Protein AF-A0A0P9E891-F1 (afdb_monomer_lite)

pLDDT: mean 75.49, std 16.48, range [40.28, 91.12]

Foldseek 3Di:
DDYDDDPPPPDDDPPPPPVPLVWQKAFVVQAPQPDQKKKWFQQDLFKIKIANDDDVVRVVRGPDIDIWGWDDDDRIITTRDDPVVCVSNVADSVDWDWGGDHVHNMIMITGDDPD

Sequence (115 aa):
MIMGGVSSSTRSMSSQAAEEAKALEIPDDLFQPSGDVIHLYALTSVSIGMASHPVEEWEKRSILKEKVKWDKTGATIKVSVPEKIRKFYNMDVSKLDVTGVPEKDLVTIIVDFAS

Structure (mmCIF, N/CA/C/O backbone):
data_AF-A0A0P9E891-F1
#
_entry.id   AF-A0A0P9E891-F1
#
loop_
_atom_site.group_PDB
_atom_site.id
_atom_site.type_symbol
_atom_site.label_atom_id
_atom_site.label_alt_id
_atom_site.label_comp_id
_atom_site.label_asym_id
_atom_site.label_entity_id
_atom_site.label_seq_id
_atom_site.pdbx_PDB_ins_code
_atom_site.Cartn_x
_atom_site.Cartn_y
_atom_site.Cartn_z
_atom_site.occupancy
_atom_site.B_iso_or_equiv
_atom_site.auth_seq_id
_atom_site.auth_comp_id
_atom_site.auth_asym_id
_atom_site.auth_atom_id
_atom_site.pdbx_PDB_model_num
ATOM 1 N N . MET A 1 1 ? -55.313 -20.168 -31.300 1.00 40.53 1 MET A N 1
ATOM 2 C CA . MET A 1 1 ? -54.030 -20.414 -31.989 1.00 40.53 1 MET A CA 1
ATOM 3 C C . MET A 1 1 ? -53.193 -19.148 -31.895 1.00 40.53 1 MET A C 1
ATOM 5 O O . MET A 1 1 ? -53.680 -18.117 -32.324 1.00 40.53 1 MET A O 1
ATOM 9 N N . ILE A 1 2 ? -52.021 -19.278 -31.255 1.00 45.41 2 ILE A N 1
ATOM 10 C CA . ILE A 1 2 ? -50.768 -18.493 -31.355 1.00 45.41 2 ILE A CA 1
ATOM 11 C C . ILE A 1 2 ? -50.846 -16.955 -31.450 1.00 45.41 2 ILE A C 1
ATOM 13 O O . ILE A 1 2 ? -51.317 -16.401 -32.428 1.00 45.41 2 ILE A O 1
ATOM 17 N N . MET A 1 3 ? -50.404 -16.271 -30.387 1.00 41.50 3 MET A N 1
ATOM 18 C CA . MET A 1 3 ? -49.105 -15.559 -30.293 1.00 41.50 3 MET A CA 1
ATOM 19 C C . MET A 1 3 ? -49.243 -14.089 -30.723 1.00 41.50 3 MET A C 1
ATOM 21 O O . MET A 1 3 ? -49.934 -13.783 -31.675 1.00 41.50 3 MET A O 1
ATOM 25 N N . GLY A 1 4 ? -48.626 -13.104 -30.088 1.00 41.59 4 GLY A N 1
ATOM 26 C CA . GLY A 1 4 ? -47.691 -13.099 -28.979 1.00 41.59 4 GLY A CA 1
ATOM 27 C C . GLY A 1 4 ? -47.484 -11.639 -28.585 1.00 41.59 4 GLY A C 1
ATOM 28 O O . GLY A 1 4 ? -47.414 -10.759 -29.442 1.00 41.59 4 GLY A O 1
ATOM 29 N N . GLY A 1 5 ? -47.437 -11.378 -27.282 1.00 48.31 5 GLY A N 1
ATOM 30 C CA . GLY A 1 5 ? -46.950 -10.103 -26.784 1.00 48.31 5 GLY A CA 1
ATOM 31 C C . GLY A 1 5 ? -45.460 -9.976 -27.073 1.00 48.31 5 GLY A C 1
ATOM 32 O O . GLY A 1 5 ? -44.719 -10.934 -26.880 1.00 48.31 5 GLY A O 1
ATOM 33 N N . VAL A 1 6 ? -45.018 -8.783 -27.463 1.00 47.31 6 VAL A N 1
ATOM 34 C CA . VAL A 1 6 ? -43.658 -8.331 -27.166 1.00 47.31 6 VAL A CA 1
ATOM 35 C C . VAL A 1 6 ? -43.778 -6.912 -26.617 1.00 47.31 6 VAL A C 1
ATOM 37 O O . VAL A 1 6 ? -43.928 -5.928 -27.331 1.00 47.31 6 VAL A O 1
ATOM 40 N N . SER A 1 7 ? -43.824 -6.828 -25.291 1.00 43.16 7 SER A N 1
ATOM 41 C CA . SER A 1 7 ? -43.508 -5.599 -24.581 1.00 43.16 7 SER A CA 1
ATOM 42 C C . SER A 1 7 ? -41.988 -5.572 -24.500 1.00 43.16 7 SER A C 1
ATOM 44 O O . SER A 1 7 ? -41.395 -6.385 -23.789 1.00 43.16 7 SER A O 1
ATOM 46 N N . SER A 1 8 ? -41.345 -4.719 -25.295 1.00 43.69 8 SER A N 1
ATOM 47 C CA . SER A 1 8 ? -39.890 -4.554 -25.299 1.00 43.69 8 SER A CA 1
ATOM 48 C C . SER A 1 8 ? -39.449 -3.819 -24.033 1.00 43.69 8 SER A C 1
ATOM 50 O O . SER A 1 8 ? -39.069 -2.654 -24.058 1.00 43.69 8 SER A O 1
ATOM 52 N N . SER A 1 9 ? -39.503 -4.518 -22.901 1.00 44.91 9 SER A N 1
ATOM 53 C CA . SER A 1 9 ? -38.716 -4.180 -21.723 1.00 44.91 9 SER A CA 1
ATOM 54 C C . SER A 1 9 ? -37.275 -4.607 -21.984 1.00 44.91 9 SER A C 1
ATOM 56 O O . SER A 1 9 ? -36.870 -5.703 -21.610 1.00 44.91 9 SER A O 1
ATOM 58 N N . THR A 1 10 ? -36.468 -3.746 -22.602 1.00 54.16 10 THR A N 1
ATOM 59 C CA . THR A 1 10 ? -35.007 -3.858 -22.485 1.00 54.16 10 THR A CA 1
ATOM 60 C C . THR A 1 10 ? -34.598 -3.315 -21.121 1.00 54.16 10 THR A C 1
ATOM 62 O O . THR A 1 10 ? -34.059 -2.220 -20.984 1.00 54.16 10 THR A O 1
ATOM 65 N N . ARG A 1 11 ? -34.920 -4.089 -20.083 1.00 48.16 11 ARG A N 1
ATOM 66 C CA . ARG A 1 11 ? -34.279 -4.014 -18.775 1.00 48.16 11 ARG A CA 1
ATOM 67 C C . ARG A 1 11 ? -33.270 -5.151 -18.727 1.00 48.16 11 ARG A C 1
ATOM 69 O O . ARG A 1 11 ? -33.611 -6.275 -19.086 1.00 48.16 11 ARG A O 1
ATOM 76 N N . SER A 1 12 ? -32.090 -4.840 -18.199 1.00 45.53 12 SER A N 1
ATOM 77 C CA . SER A 1 12 ? -30.928 -5.714 -17.978 1.00 45.53 12 SER A CA 1
ATOM 78 C C . SER A 1 12 ? -29.859 -5.572 -19.056 1.00 45.53 12 SER A C 1
ATOM 80 O O . SER A 1 12 ? -29.877 -6.246 -20.073 1.00 45.53 12 SER A O 1
ATOM 82 N N . MET A 1 13 ? -28.873 -4.729 -18.778 1.00 42.56 13 MET A N 1
ATOM 83 C CA . MET A 1 13 ? -27.620 -5.261 -18.256 1.00 42.56 13 MET A CA 1
ATOM 84 C C . MET A 1 13 ? -27.084 -4.249 -17.253 1.00 42.56 13 MET A C 1
ATOM 86 O O . MET A 1 13 ? -26.489 -3.237 -17.606 1.00 42.56 13 MET A O 1
ATOM 90 N N . SER A 1 14 ? -27.356 -4.527 -15.977 1.00 46.09 14 SER A N 1
ATOM 91 C CA . SER A 1 14 ? -26.456 -4.134 -14.907 1.00 46.09 14 SER A CA 1
ATOM 92 C C . SER A 1 14 ? -25.080 -4.636 -15.323 1.00 46.09 14 SER A C 1
ATOM 94 O O . SER A 1 14 ? -24.844 -5.844 -15.318 1.00 46.09 14 SER A O 1
ATOM 96 N N . SER A 1 15 ? -24.190 -3.740 -15.735 1.00 47.44 15 SER A N 1
ATOM 97 C CA . SER A 1 15 ? -22.760 -4.012 -15.756 1.00 47.44 15 SER A CA 1
ATOM 98 C C . SER A 1 15 ? -22.342 -4.187 -14.300 1.00 47.44 15 SER A C 1
ATOM 100 O O . SER A 1 15 ? -21.833 -3.290 -13.635 1.00 47.44 15 SER A O 1
ATOM 102 N N . GLN A 1 16 ? -22.622 -5.387 -13.798 1.00 42.38 16 GLN A N 1
ATOM 103 C CA . GLN A 1 16 ? -21.968 -6.034 -12.682 1.00 42.38 16 GLN A CA 1
ATOM 104 C C . GLN A 1 16 ? -20.526 -6.303 -13.130 1.00 42.38 16 GLN A C 1
ATOM 106 O O . GLN A 1 16 ? -20.119 -7.420 -13.408 1.00 42.38 16 GLN A O 1
ATOM 111 N N . ALA A 1 17 ? -19.797 -5.209 -13.306 1.00 40.84 17 ALA A N 1
ATOM 112 C CA . ALA A 1 17 ? -18.357 -5.128 -13.415 1.00 40.84 17 ALA A CA 1
ATOM 113 C C . ALA A 1 17 ? -17.899 -4.083 -12.389 1.00 40.84 17 ALA A C 1
ATOM 115 O O . ALA A 1 17 ? -17.009 -3.279 -12.634 1.00 40.84 17 ALA A O 1
ATOM 116 N N . ALA A 1 18 ? -18.508 -4.105 -11.199 1.00 40.28 18 ALA A N 1
ATOM 117 C CA . ALA A 1 18 ? -17.702 -3.944 -10.004 1.00 40.28 18 ALA A CA 1
ATOM 118 C C . ALA A 1 18 ? -16.898 -5.241 -9.912 1.00 40.28 18 ALA A C 1
ATOM 120 O O . ALA A 1 18 ? -17.266 -6.169 -9.196 1.00 40.28 18 ALA A O 1
ATOM 121 N N . GLU A 1 19 ? -15.876 -5.342 -10.767 1.00 41.41 19 GLU A N 1
ATOM 122 C CA . GLU A 1 19 ? -14.748 -6.218 -10.523 1.00 41.41 19 GLU A CA 1
ATOM 123 C C . GLU A 1 19 ? -14.438 -6.029 -9.048 1.00 41.41 19 GLU A C 1
ATOM 125 O O . GLU A 1 19 ? -14.244 -4.892 -8.613 1.00 41.41 19 GLU A O 1
ATOM 130 N N . GLU A 1 20 ? -14.562 -7.100 -8.268 1.00 43.28 20 GLU A N 1
ATOM 131 C CA . GLU A 1 20 ? -14.248 -7.080 -6.854 1.00 43.28 20 GLU A CA 1
ATOM 132 C C . GLU A 1 20 ? -12.812 -6.571 -6.750 1.00 43.28 20 GLU A C 1
ATOM 134 O O . GLU A 1 20 ? -11.836 -7.310 -6.927 1.00 43.28 20 GLU A O 1
ATOM 139 N N . ALA A 1 21 ? -12.663 -5.263 -6.551 1.00 52.78 21 ALA A N 1
ATOM 140 C CA . ALA A 1 21 ? -11.456 -4.653 -6.063 1.00 52.78 21 ALA A CA 1
ATOM 141 C C . ALA A 1 21 ? -11.340 -5.220 -4.658 1.00 52.78 21 ALA A C 1
ATOM 143 O O . ALA A 1 21 ? -11.881 -4.646 -3.718 1.00 52.78 21 ALA A O 1
ATOM 144 N N . LYS A 1 22 ? -10.763 -6.430 -4.552 1.00 64.12 22 LYS A N 1
ATOM 145 C CA . LYS A 1 22 ? -10.501 -7.099 -3.280 1.00 64.12 22 LYS A CA 1
ATOM 146 C C . LYS A 1 22 ? -9.771 -6.054 -2.440 1.00 64.12 22 LYS A C 1
ATOM 148 O O . LYS A 1 22 ? -8.642 -5.671 -2.757 1.00 64.12 22 LYS A O 1
ATOM 153 N N . ALA A 1 23 ? -10.489 -5.512 -1.463 1.00 73.06 23 ALA A N 1
ATOM 154 C CA . ALA A 1 23 ? -9.964 -4.494 -0.584 1.00 73.06 23 ALA A CA 1
ATOM 155 C C . ALA A 1 23 ? -8.915 -5.167 0.294 1.00 73.06 23 ALA A C 1
ATOM 157 O O . ALA A 1 23 ? -9.141 -6.255 0.820 1.00 73.06 23 ALA A O 1
ATOM 158 N N . LEU A 1 24 ? -7.759 -4.534 0.412 1.00 81.38 24 LEU A N 1
ATOM 159 C CA . LEU A 1 24 ? -6.739 -4.953 1.346 1.00 81.38 24 LEU A CA 1
ATOM 160 C C . LEU A 1 24 ? -7.180 -4.526 2.744 1.00 81.38 24 LEU A C 1
ATOM 162 O O . LEU A 1 24 ? -7.425 -3.341 2.973 1.00 81.38 24 LEU A O 1
ATOM 166 N N . GLU A 1 25 ? -7.305 -5.485 3.652 1.00 83.50 25 GLU A N 1
ATOM 167 C CA . GLU A 1 25 ? -7.676 -5.239 5.043 1.00 83.50 25 GLU A CA 1
ATOM 168 C C . GLU A 1 25 ? -6.400 -5.174 5.886 1.00 83.50 25 GLU A C 1
ATOM 170 O O . GLU A 1 25 ? -5.662 -6.150 5.993 1.00 83.50 25 GLU A O 1
ATOM 175 N N . ILE A 1 26 ? -6.120 -4.003 6.452 1.00 84.81 26 ILE A N 1
ATOM 176 C CA . ILE A 1 26 ? -4.914 -3.730 7.235 1.00 84.81 26 ILE A CA 1
ATOM 177 C C . ILE A 1 26 ? -5.337 -3.431 8.673 1.00 84.81 26 ILE A C 1
ATOM 179 O O . ILE A 1 26 ? -6.188 -2.566 8.866 1.00 84.81 26 ILE A O 1
ATOM 183 N N . PRO A 1 27 ? -4.782 -4.101 9.691 1.00 84.88 27 PRO A N 1
ATOM 184 C CA . PRO A 1 27 ? -5.052 -3.765 11.088 1.00 84.88 27 PRO A CA 1
ATOM 185 C C . PRO A 1 27 ? -4.700 -2.303 11.383 1.00 84.88 27 PRO A C 1
ATOM 187 O O . PRO A 1 27 ? -3.621 -1.849 10.998 1.00 84.88 27 PRO A O 1
ATOM 190 N N . ASP A 1 28 ? -5.567 -1.570 12.086 1.00 84.06 28 ASP A N 1
ATOM 191 C CA . ASP A 1 28 ? -5.286 -0.159 12.390 1.00 84.06 28 ASP A CA 1
ATOM 192 C C . ASP A 1 28 ? -4.148 0.028 13.409 1.00 84.06 28 ASP A C 1
ATOM 194 O O . ASP A 1 28 ? -3.544 1.091 13.470 1.00 84.06 28 ASP A O 1
ATOM 198 N N . ASP A 1 29 ? -3.772 -1.025 14.137 1.00 83.62 29 ASP A N 1
ATOM 199 C CA . ASP A 1 29 ? -2.560 -1.048 14.969 1.00 83.62 29 ASP A CA 1
ATOM 200 C C . ASP A 1 29 ? -1.268 -0.929 14.135 1.00 83.62 29 ASP A C 1
ATOM 202 O O . ASP A 1 29 ? -0.308 -0.279 14.541 1.00 83.62 29 ASP A O 1
ATOM 206 N N . LEU A 1 30 ? -1.265 -1.496 12.922 1.00 83.00 30 LEU A N 1
ATOM 207 C CA . LEU A 1 30 ? -0.111 -1.480 12.019 1.00 83.00 30 LEU A CA 1
ATOM 208 C C . LEU A 1 30 ? -0.025 -0.194 11.195 1.00 83.00 30 LEU A C 1
ATOM 210 O O . LEU A 1 30 ? 1.049 0.167 10.708 1.00 83.00 30 LEU A O 1
ATOM 214 N N . PHE A 1 31 ? -1.153 0.483 11.001 1.00 84.19 31 PHE A N 1
ATOM 215 C CA . PHE A 1 31 ? -1.237 1.648 10.140 1.00 84.19 31 PHE A CA 1
ATOM 216 C C . PHE A 1 31 ? -2.333 2.588 10.603 1.00 84.19 31 PHE A C 1
ATOM 218 O O . PHE A 1 31 ? -3.492 2.202 10.657 1.00 84.19 31 PHE A O 1
ATOM 225 N N . GLN A 1 32 ? -1.985 3.841 10.876 1.00 83.12 32 GLN A N 1
ATOM 226 C CA . GLN A 1 32 ? -2.947 4.867 11.275 1.00 83.12 32 GLN A CA 1
ATOM 227 C C . GLN A 1 32 ? -2.830 6.048 10.317 1.00 83.12 32 GLN A C 1
ATOM 229 O O . GLN A 1 32 ? -2.166 7.026 10.637 1.00 83.12 32 GLN A O 1
ATOM 234 N N . PRO A 1 33 ? -3.415 5.947 9.111 1.00 81.69 33 PRO A N 1
ATOM 235 C CA . PRO A 1 33 ? -3.271 6.967 8.093 1.00 81.69 33 PRO A CA 1
ATOM 236 C C . PRO A 1 33 ? -3.805 8.302 8.599 1.00 81.69 33 PRO A C 1
ATOM 238 O O . PRO A 1 33 ? -4.993 8.457 8.874 1.00 81.69 33 PRO A O 1
ATOM 241 N N . SER A 1 34 ? -2.909 9.280 8.659 1.00 80.94 34 SER A N 1
ATOM 242 C CA . SER A 1 34 ? -3.228 10.638 9.103 1.00 80.94 34 SER A CA 1
ATOM 243 C C . SER A 1 34 ? -4.025 11.472 8.079 1.00 80.94 34 SER A C 1
ATOM 245 O O . SER A 1 34 ? -4.447 12.582 8.397 1.00 80.94 34 SER A O 1
ATOM 247 N N . GLY A 1 35 ? -4.234 10.980 6.850 1.00 79.81 35 GLY A N 1
ATOM 248 C CA . GLY A 1 35 ? -4.927 11.703 5.773 1.00 79.81 35 GLY A CA 1
ATOM 249 C C . GLY A 1 35 ? -5.914 10.839 4.985 1.00 79.81 35 GLY A C 1
ATOM 250 O O . GLY A 1 35 ? -5.849 9.616 5.037 1.00 79.81 35 GLY A O 1
ATOM 251 N N . ASP A 1 36 ? -6.808 11.465 4.210 1.00 83.50 36 ASP A N 1
ATOM 252 C CA . ASP A 1 36 ? -7.894 10.795 3.460 1.00 83.50 36 ASP A CA 1
ATOM 253 C C . ASP A 1 36 ? -7.431 9.945 2.264 1.00 83.50 36 ASP A C 1
ATOM 255 O O . ASP A 1 36 ? -8.217 9.229 1.637 1.00 83.50 36 ASP A O 1
ATOM 259 N N . VAL A 1 37 ? -6.156 10.060 1.894 1.00 88.19 37 VAL A N 1
ATOM 260 C CA . VAL A 1 37 ? -5.583 9.395 0.726 1.00 88.19 37 VAL A CA 1
ATOM 261 C C . VAL A 1 37 ? -4.324 8.662 1.138 1.00 88.19 37 VAL A C 1
ATOM 263 O O . VAL A 1 37 ? -3.440 9.214 1.783 1.00 88.19 37 VAL A O 1
ATOM 266 N N . ILE A 1 38 ? -4.228 7.421 0.689 1.00 90.31 38 ILE A N 1
ATOM 267 C CA . ILE A 1 38 ? -3.046 6.593 0.817 1.00 90.31 38 ILE A CA 1
ATOM 268 C C . ILE A 1 38 ? -2.303 6.587 -0.512 1.00 90.31 38 ILE A C 1
ATOM 270 O O . ILE A 1 38 ? -2.885 6.452 -1.591 1.00 90.31 38 ILE A O 1
ATOM 274 N N . HIS A 1 39 ? -0.990 6.703 -0.424 1.00 90.94 39 HIS A N 1
ATOM 275 C CA . HIS A 1 39 ? -0.074 6.566 -1.533 1.00 90.94 39 HIS A CA 1
ATOM 276 C C . HIS A 1 39 ? 0.456 5.132 -1.569 1.00 90.94 39 HIS A C 1
ATOM 278 O O . HIS A 1 39 ? 1.098 4.682 -0.622 1.00 90.94 39 HIS A O 1
ATOM 284 N N . LEU A 1 40 ? 0.186 4.428 -2.667 1.00 89.94 40 LEU A N 1
ATOM 285 C CA . LEU A 1 40 ? 0.720 3.101 -2.950 1.00 89.94 40 LEU A CA 1
ATOM 286 C C . LEU A 1 40 ? 1.912 3.215 -3.896 1.00 89.94 40 LEU A C 1
ATOM 288 O O . LEU A 1 40 ? 1.846 3.893 -4.924 1.00 89.94 40 LEU A O 1
ATOM 292 N N . TYR A 1 41 ? 2.974 2.499 -3.561 1.00 91.12 41 TYR A N 1
ATOM 293 C CA . TYR A 1 41 ? 4.253 2.492 -4.248 1.00 91.12 41 TYR A CA 1
ATOM 294 C C . TYR A 1 41 ? 4.645 1.056 -4.552 1.00 91.12 41 TYR A C 1
ATOM 296 O O . TYR A 1 41 ? 4.937 0.282 -3.649 1.00 91.12 41 TYR A O 1
ATOM 304 N N . ALA A 1 42 ? 4.697 0.689 -5.824 1.00 89.56 42 ALA A N 1
ATOM 305 C CA . ALA A 1 42 ? 5.272 -0.580 -6.238 1.00 89.56 42 ALA A CA 1
ATOM 306 C C . ALA A 1 42 ? 6.802 -0.498 -6.119 1.00 89.56 42 ALA A C 1
ATOM 308 O O . ALA A 1 42 ? 7.461 0.005 -7.029 1.00 89.56 42 ALA A O 1
ATOM 309 N N . LEU A 1 43 ? 7.363 -0.907 -4.978 1.00 88.31 43 LEU A N 1
ATOM 310 C CA . LEU A 1 43 ? 8.786 -0.724 -4.670 1.00 88.31 43 LEU A CA 1
ATOM 311 C C . LEU A 1 43 ? 9.659 -1.772 -5.358 1.00 88.31 43 LEU A C 1
ATOM 313 O O . LEU A 1 43 ? 10.707 -1.444 -5.907 1.00 88.31 43 LEU A O 1
ATOM 317 N N . THR A 1 44 ? 9.234 -3.032 -5.325 1.00 85.31 44 THR A N 1
ATOM 318 C CA . THR A 1 44 ? 9.931 -4.147 -5.987 1.00 85.31 44 THR A CA 1
ATOM 319 C C . THR A 1 44 ? 8.930 -5.037 -6.713 1.00 85.31 44 THR A C 1
ATOM 321 O O . THR A 1 44 ? 7.736 -4.768 -6.672 1.00 85.31 44 THR A O 1
ATOM 324 N N . SER A 1 45 ? 9.376 -6.122 -7.348 1.00 80.00 45 SER A N 1
ATOM 325 C CA . SER A 1 45 ? 8.481 -7.119 -7.951 1.00 80.00 45 SER A CA 1
ATOM 326 C C . SER A 1 45 ? 7.614 -7.868 -6.938 1.00 80.00 45 SER A C 1
ATOM 328 O O . SER A 1 45 ? 6.658 -8.509 -7.349 1.00 80.00 45 SER A O 1
ATOM 330 N N . VAL A 1 46 ? 7.919 -7.783 -5.637 1.00 83.25 46 VAL A N 1
ATOM 331 C CA . VAL A 1 46 ? 7.195 -8.507 -4.577 1.00 83.25 46 VAL A CA 1
ATOM 332 C C . VAL A 1 46 ? 6.781 -7.618 -3.402 1.00 83.25 46 VAL A C 1
ATOM 334 O O . VAL A 1 46 ? 6.200 -8.111 -2.446 1.00 83.25 46 VAL A O 1
ATOM 337 N N . SER A 1 47 ? 7.092 -6.319 -3.420 1.00 86.81 47 SER A N 1
ATOM 338 C CA . SER A 1 47 ? 6.808 -5.426 -2.292 1.00 86.81 47 SER A CA 1
ATOM 339 C C . SER A 1 47 ? 6.136 -4.129 -2.714 1.00 86.81 47 SER A C 1
ATOM 341 O O . SER A 1 47 ? 6.575 -3.446 -3.645 1.00 86.81 47 SER A O 1
ATOM 343 N N . ILE A 1 48 ? 5.087 -3.779 -1.973 1.00 89.06 48 ILE A N 1
ATOM 344 C CA . ILE A 1 48 ? 4.302 -2.561 -2.134 1.00 89.06 48 ILE A CA 1
ATOM 345 C C . ILE A 1 48 ? 4.482 -1.722 -0.870 1.00 89.06 48 ILE A C 1
ATOM 347 O O . ILE A 1 48 ? 4.119 -2.142 0.224 1.00 89.06 48 ILE A O 1
ATOM 351 N N . GLY A 1 49 ? 5.045 -0.530 -1.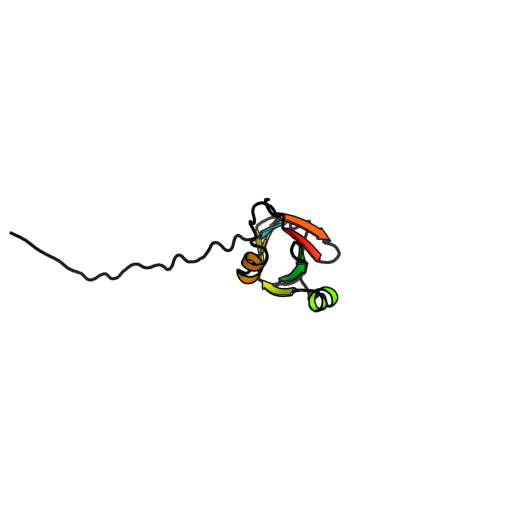020 1.00 90.19 49 GLY A N 1
ATOM 352 C CA . GLY A 1 49 ? 5.058 0.490 0.018 1.00 90.19 49 GLY A CA 1
ATOM 353 C C . GLY A 1 49 ? 3.726 1.224 0.050 1.00 90.19 49 GLY A C 1
ATOM 354 O O . GLY A 1 49 ? 3.144 1.531 -0.989 1.00 90.19 49 GLY A O 1
ATOM 355 N N . MET A 1 50 ? 3.242 1.527 1.240 1.00 90.38 50 MET A N 1
ATOM 356 C CA . MET A 1 50 ? 2.004 2.245 1.463 1.00 90.38 50 MET A CA 1
ATOM 357 C C . MET A 1 50 ? 2.223 3.310 2.539 1.00 90.38 50 MET A C 1
ATOM 359 O O . MET A 1 50 ? 2.780 3.015 3.593 1.00 90.38 50 MET A O 1
ATOM 363 N N . ALA A 1 51 ? 1.826 4.551 2.264 1.00 90.81 51 ALA A N 1
ATOM 364 C CA . ALA A 1 51 ? 2.020 5.673 3.182 1.00 90.81 51 ALA A CA 1
ATOM 365 C C . ALA A 1 51 ? 0.850 6.660 3.125 1.00 90.81 51 ALA A C 1
ATOM 367 O O . ALA A 1 51 ? 0.219 6.823 2.080 1.00 90.81 51 ALA A O 1
ATOM 368 N N . SER A 1 52 ? 0.572 7.350 4.234 1.00 88.44 52 SER A N 1
ATOM 369 C CA . SER A 1 52 ? -0.434 8.430 4.292 1.00 88.44 52 SER A CA 1
ATOM 370 C C . SER A 1 52 ? 0.052 9.745 3.668 1.00 88.44 52 SER A C 1
ATOM 372 O O . SER A 1 52 ? -0.734 10.652 3.403 1.00 88.44 52 SER A O 1
ATOM 374 N N . HIS A 1 53 ? 1.353 9.846 3.406 1.00 87.94 53 HIS A N 1
ATOM 375 C CA . HIS A 1 53 ? 2.019 11.023 2.870 1.00 87.94 53 HIS A CA 1
ATOM 376 C C . HIS A 1 53 ? 2.979 10.629 1.736 1.00 87.94 53 HIS A C 1
ATOM 378 O O . HIS A 1 53 ? 3.364 9.462 1.613 1.00 87.94 53 HIS A O 1
ATOM 384 N N . PRO A 1 54 ? 3.368 11.577 0.866 1.00 86.88 54 PRO A N 1
ATOM 385 C CA . PRO A 1 54 ? 4.373 11.312 -0.150 1.00 86.88 54 PRO A CA 1
ATOM 386 C C . PRO A 1 54 ? 5.739 11.012 0.481 1.00 86.88 54 PRO A C 1
ATOM 388 O O . PRO A 1 54 ? 6.263 11.814 1.250 1.00 86.88 54 PRO A O 1
ATOM 391 N N . VAL A 1 55 ? 6.325 9.872 0.116 1.00 89.12 55 VAL A N 1
ATOM 392 C CA . VAL A 1 55 ? 7.676 9.473 0.529 1.00 89.12 55 VAL A CA 1
ATOM 393 C C . VAL A 1 55 ? 8.613 9.623 -0.668 1.00 89.12 55 VAL A C 1
ATOM 395 O O . VAL A 1 55 ? 8.574 8.813 -1.595 1.00 89.12 55 VAL A O 1
ATOM 398 N N . GLU A 1 56 ? 9.466 10.651 -0.658 1.00 89.06 56 GLU A N 1
ATOM 399 C CA . GLU A 1 56 ? 10.356 10.979 -1.786 1.00 89.06 56 GLU A CA 1
ATOM 400 C C . GLU A 1 56 ? 11.236 9.804 -2.233 1.00 89.06 56 GLU A C 1
ATOM 402 O O . GLU A 1 56 ? 11.444 9.587 -3.428 1.00 89.06 56 GLU A O 1
ATOM 407 N N . GLU A 1 57 ? 11.776 9.043 -1.280 1.00 88.94 57 GLU A N 1
ATOM 408 C CA . GLU A 1 57 ? 12.634 7.896 -1.580 1.00 88.94 57 GLU A CA 1
ATOM 409 C C . GLU A 1 57 ? 11.877 6.799 -2.328 1.00 88.94 57 GLU A C 1
ATOM 411 O O . GLU A 1 57 ? 12.421 6.178 -3.242 1.00 88.94 57 GLU A O 1
ATOM 416 N N . TRP A 1 58 ? 10.612 6.581 -1.967 1.00 90.62 58 TRP A N 1
ATOM 417 C CA . TRP A 1 58 ? 9.743 5.622 -2.634 1.00 90.62 58 TRP A CA 1
ATOM 418 C C . TRP A 1 58 ? 9.295 6.139 -3.989 1.00 90.62 58 TRP A C 1
ATOM 420 O O . TRP A 1 58 ? 9.314 5.374 -4.938 1.00 90.62 58 TRP A O 1
ATOM 430 N N . GLU A 1 59 ? 9.004 7.432 -4.130 1.00 87.88 59 GLU A N 1
ATOM 431 C CA . GLU A 1 59 ? 8.692 8.039 -5.429 1.00 87.88 59 GLU A CA 1
ATOM 432 C C . GLU A 1 59 ? 9.814 7.862 -6.452 1.00 87.88 59 GLU A C 1
ATOM 434 O O . GLU A 1 59 ? 9.548 7.573 -7.616 1.00 87.88 59 GLU A O 1
ATOM 439 N N . LYS A 1 60 ? 11.070 8.003 -6.019 1.00 89.38 60 LYS A N 1
ATOM 440 C CA . LYS A 1 60 ? 12.247 7.854 -6.887 1.00 89.38 60 LYS A CA 1
ATOM 441 C C . LYS A 1 60 ? 12.526 6.399 -7.273 1.00 89.38 60 LYS A C 1
ATOM 443 O O . LYS A 1 60 ? 13.148 6.161 -8.305 1.00 89.38 60 LYS A O 1
ATOM 448 N N . ARG A 1 61 ? 12.119 5.438 -6.438 1.00 87.31 61 ARG A N 1
ATOM 449 C CA . ARG A 1 61 ? 12.415 4.003 -6.616 1.00 87.31 61 ARG A CA 1
ATOM 450 C C . ARG A 1 61 ? 11.232 3.191 -7.135 1.00 87.31 61 ARG A C 1
ATOM 452 O O . ARG A 1 61 ? 11.444 2.103 -7.659 1.00 87.31 61 ARG A O 1
ATOM 459 N N . SER A 1 62 ? 10.009 3.684 -6.968 1.00 88.69 62 SER A N 1
ATOM 460 C CA . SER A 1 62 ? 8.801 2.943 -7.303 1.00 88.69 62 SER A CA 1
ATOM 461 C C . SER A 1 62 ? 8.654 2.777 -8.807 1.00 88.69 62 SER A C 1
ATOM 463 O O . SER A 1 62 ? 8.796 3.736 -9.562 1.00 88.69 62 SER A O 1
ATOM 465 N N . ILE A 1 63 ? 8.288 1.570 -9.221 1.00 87.75 63 ILE A N 1
ATOM 466 C CA . ILE A 1 63 ? 7.974 1.231 -10.610 1.00 87.75 63 ILE A CA 1
ATOM 467 C C . ILE A 1 63 ? 6.612 1.822 -10.993 1.00 87.75 63 ILE A C 1
ATOM 469 O O . ILE A 1 63 ? 6.420 2.329 -12.096 1.00 87.75 63 ILE A O 1
ATOM 473 N N . LEU A 1 64 ? 5.664 1.773 -10.057 1.00 86.50 64 LEU A N 1
ATOM 474 C CA . LEU A 1 64 ? 4.318 2.318 -10.181 1.00 86.50 64 LEU A CA 1
ATOM 475 C C . LEU A 1 64 ? 3.952 3.070 -8.908 1.00 86.50 64 LEU A C 1
ATOM 477 O O . LEU A 1 64 ? 4.295 2.653 -7.802 1.00 86.50 64 LEU A O 1
ATOM 481 N N . LYS A 1 65 ? 3.194 4.148 -9.079 1.00 89.75 65 LYS A N 1
ATOM 482 C CA . LYS A 1 65 ? 2.642 4.937 -7.986 1.00 89.75 65 LYS A CA 1
ATOM 483 C C . LYS A 1 65 ? 1.173 5.191 -8.254 1.00 89.75 65 LYS A C 1
ATOM 485 O O . LYS A 1 65 ? 0.819 5.706 -9.311 1.00 89.75 65 LYS A O 1
ATOM 490 N N . GLU A 1 66 ? 0.336 4.896 -7.275 1.00 89.94 66 GLU A N 1
ATOM 491 C CA . GLU A 1 66 ? -1.094 5.174 -7.338 1.00 89.94 66 GLU A CA 1
ATOM 492 C C . GLU A 1 66 ? -1.566 5.789 -6.019 1.00 89.94 66 GLU A C 1
ATOM 494 O O . GLU A 1 66 ? -0.941 5.636 -4.970 1.00 89.94 66 GLU A O 1
ATOM 499 N N . LYS A 1 67 ? -2.670 6.529 -6.083 1.00 90.44 67 LYS A N 1
ATOM 500 C CA . LYS A 1 67 ? -3.313 7.120 -4.912 1.00 90.44 67 LYS A CA 1
ATOM 501 C C . LYS A 1 67 ? -4.672 6.482 -4.736 1.00 90.44 67 LYS A C 1
ATOM 503 O O . LYS A 1 67 ? -5.440 6.409 -5.693 1.00 90.44 67 LYS A O 1
ATOM 508 N N . VAL A 1 68 ? -4.967 6.055 -3.521 1.00 89.00 68 VAL A N 1
ATOM 509 C CA . VAL A 1 68 ? -6.198 5.338 -3.209 1.00 89.00 68 VAL A CA 1
ATOM 510 C C . VAL A 1 68 ? -6.860 5.913 -1.983 1.00 89.00 68 VAL A C 1
ATOM 512 O O . VAL A 1 68 ? -6.207 6.436 -1.082 1.00 89.00 68 VAL A O 1
ATOM 515 N N . LYS A 1 69 ? -8.182 5.815 -1.970 1.00 88.31 69 LYS A N 1
ATOM 5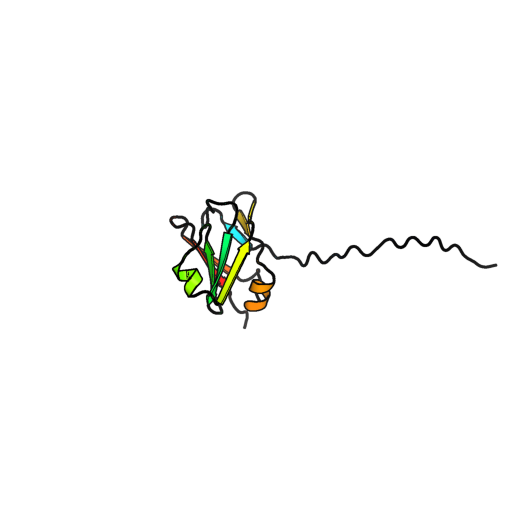16 C CA . LYS A 1 69 ? -8.961 6.086 -0.772 1.00 88.31 69 LYS A CA 1
ATOM 517 C C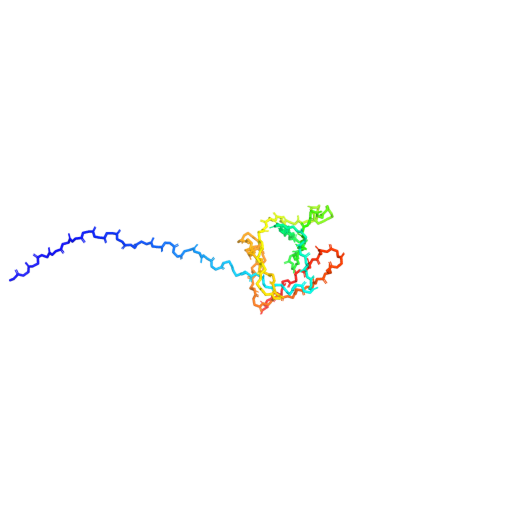 . LYS A 1 69 ? -8.954 4.855 0.119 1.00 88.31 69 LYS A C 1
ATOM 519 O O . LYS A 1 69 ? -8.750 3.731 -0.354 1.00 88.31 69 LYS A O 1
ATOM 524 N N . TRP A 1 70 ? -9.192 5.097 1.392 1.00 87.81 70 TRP A N 1
ATOM 525 C CA . TRP A 1 70 ? -9.338 4.057 2.385 1.00 87.81 70 TRP A CA 1
ATOM 526 C C . TRP A 1 70 ? -10.549 4.331 3.256 1.00 87.81 70 TRP A C 1
ATOM 528 O O . TRP A 1 70 ? -10.968 5.475 3.414 1.00 87.81 70 TRP A O 1
ATOM 538 N N . ASP A 1 71 ? -11.073 3.259 3.828 1.00 86.81 71 ASP A N 1
ATOM 539 C CA . ASP A 1 71 ? -12.211 3.301 4.727 1.00 86.81 71 ASP A CA 1
ATOM 540 C C . ASP A 1 71 ? -11.849 2.592 6.029 1.00 86.81 71 ASP A C 1
ATOM 542 O O . ASP A 1 71 ? -11.315 1.479 6.021 1.00 86.81 71 ASP A O 1
ATOM 546 N N . LYS A 1 72 ? -12.156 3.214 7.172 1.00 84.94 72 LYS A N 1
ATOM 547 C CA . LYS A 1 72 ? -12.026 2.544 8.469 1.00 84.94 72 LYS A CA 1
ATOM 548 C C . LYS A 1 72 ? -13.238 1.650 8.698 1.00 84.94 72 LYS A C 1
ATOM 550 O O . LYS A 1 72 ? -14.365 2.129 8.764 1.00 84.94 72 LYS A O 1
ATOM 555 N N . THR A 1 73 ? -13.006 0.355 8.874 1.00 84.06 73 THR A N 1
ATOM 556 C CA . THR A 1 73 ? -14.032 -0.617 9.264 1.00 84.06 73 THR A CA 1
ATOM 557 C C . THR A 1 73 ? -13.636 -1.251 10.596 1.00 84.06 73 THR A C 1
ATOM 559 O O . THR A 1 73 ? -12.881 -2.221 10.647 1.00 84.06 73 THR A O 1
ATOM 562 N N . GLY A 1 74 ? -14.132 -0.685 11.700 1.00 85.56 74 GLY A N 1
ATOM 563 C CA . GLY A 1 74 ? -13.809 -1.158 13.050 1.00 85.56 74 GLY A CA 1
ATOM 564 C C . GLY A 1 74 ? -12.322 -0.989 13.381 1.00 85.56 74 GLY A C 1
ATOM 565 O O . GLY A 1 74 ? -11.819 0.132 13.358 1.00 85.56 74 GLY A O 1
ATOM 566 N N . ALA A 1 75 ? -11.642 -2.102 13.669 1.00 85.62 75 ALA A N 1
ATOM 567 C CA . ALA A 1 75 ? -10.202 -2.175 13.965 1.00 85.62 75 ALA A CA 1
ATOM 568 C C . ALA A 1 75 ? -9.336 -2.478 12.720 1.00 85.62 75 ALA A C 1
ATOM 570 O O . ALA A 1 75 ? -8.216 -2.977 12.809 1.00 85.62 75 ALA A O 1
ATOM 571 N N . THR A 1 76 ? -9.890 -2.261 11.526 1.00 86.88 76 THR A N 1
ATOM 572 C CA . THR A 1 76 ? -9.185 -2.489 10.261 1.00 86.88 76 THR A CA 1
ATOM 573 C C . THR A 1 76 ? -9.417 -1.340 9.296 1.00 86.88 76 THR A C 1
ATOM 575 O O . THR A 1 76 ? -10.434 -0.644 9.340 1.00 86.88 76 THR A O 1
ATOM 578 N N . ILE A 1 77 ? -8.460 -1.153 8.405 1.00 87.44 77 ILE A N 1
ATOM 579 C CA . ILE A 1 77 ? -8.458 -0.192 7.320 1.00 87.44 77 ILE A CA 1
ATOM 580 C C . ILE A 1 77 ? -8.606 -0.967 6.026 1.00 87.44 77 ILE A C 1
ATOM 582 O O . ILE A 1 77 ? -7.813 -1.857 5.728 1.00 87.44 77 ILE A O 1
ATOM 586 N N . LYS A 1 78 ? -9.630 -0.617 5.257 1.00 87.56 78 LYS A N 1
ATOM 587 C CA . LYS A 1 78 ? -9.885 -1.175 3.937 1.00 87.56 78 LYS A CA 1
ATOM 588 C C . LYS A 1 78 ? -9.292 -0.256 2.894 1.00 87.56 78 LYS A C 1
ATOM 590 O O . LYS A 1 78 ? -9.714 0.889 2.762 1.00 87.56 78 LYS A O 1
ATOM 595 N N . VAL A 1 79 ? -8.330 -0.768 2.140 1.00 86.06 79 VAL A N 1
ATOM 596 C CA . VAL A 1 79 ? -7.677 -0.042 1.052 1.00 86.06 79 VAL A CA 1
ATOM 597 C C . VAL A 1 79 ? -8.029 -0.710 -0.265 1.00 86.06 79 VAL A C 1
ATOM 599 O O . VAL A 1 79 ? -7.737 -1.884 -0.481 1.00 86.06 79 VAL A O 1
ATOM 602 N N . SER A 1 80 ? -8.651 0.033 -1.176 1.00 84.75 80 SER A N 1
ATOM 603 C CA . SER A 1 80 ? -8.958 -0.496 -2.507 1.00 84.75 80 SER A CA 1
ATOM 604 C C . SER A 1 80 ? -7.703 -0.476 -3.372 1.00 84.75 80 SER A C 1
ATOM 606 O O . SER A 1 80 ? -7.276 0.587 -3.816 1.00 84.75 80 SER A O 1
ATOM 608 N N . VAL A 1 81 ? -7.097 -1.641 -3.616 1.00 82.94 81 VAL A N 1
ATOM 609 C CA . VAL A 1 81 ? -5.884 -1.731 -4.442 1.00 82.94 81 VAL A CA 1
ATOM 610 C C . VAL A 1 81 ? -6.255 -1.550 -5.922 1.00 82.94 81 VAL A C 1
ATOM 612 O O . VAL A 1 81 ? -7.099 -2.299 -6.423 1.00 82.94 81 VAL A O 1
ATOM 615 N N . PRO A 1 82 ? -5.636 -0.605 -6.658 1.00 83.94 82 PRO A N 1
ATOM 616 C CA . PRO A 1 82 ? -5.986 -0.332 -8.045 1.00 83.94 82 PRO A CA 1
ATOM 617 C C . PRO A 1 82 ? -5.664 -1.523 -8.936 1.00 83.94 82 PRO A C 1
ATOM 619 O O . PRO A 1 82 ? -4.649 -2.199 -8.751 1.00 83.94 82 PRO A O 1
ATOM 622 N N . GLU A 1 83 ? -6.475 -1.718 -9.973 1.00 82.06 83 GLU A N 1
ATOM 623 C CA . GLU A 1 83 ? -6.310 -2.804 -10.942 1.00 82.06 83 GLU A CA 1
ATOM 624 C C . GLU A 1 83 ? -4.904 -2.826 -11.564 1.00 82.06 83 GLU A C 1
ATOM 626 O O . GLU A 1 83 ? -4.325 -3.894 -11.731 1.00 82.06 83 GLU A O 1
ATOM 631 N N . LYS A 1 84 ? -4.299 -1.657 -11.820 1.00 83.81 84 LYS A N 1
ATOM 632 C CA . LYS A 1 84 ? -2.921 -1.559 -12.332 1.00 83.81 84 LYS A CA 1
ATOM 633 C C . LYS A 1 84 ? -1.903 -2.243 -11.417 1.00 83.81 84 LYS A C 1
ATOM 635 O O . LYS A 1 84 ? -1.060 -2.988 -11.903 1.00 83.81 84 LYS A O 1
ATOM 640 N N . ILE A 1 85 ? -1.991 -2.000 -10.107 1.00 83.12 85 ILE A N 1
ATOM 641 C CA . ILE A 1 85 ? -1.102 -2.610 -9.110 1.00 83.12 85 ILE A CA 1
ATOM 642 C C . ILE A 1 85 ? -1.418 -4.102 -8.993 1.00 83.12 85 ILE A C 1
ATOM 644 O O . ILE A 1 85 ? -0.511 -4.925 -9.057 1.00 83.12 85 ILE A O 1
ATOM 648 N N . ARG A 1 86 ? -2.704 -4.472 -8.927 1.00 79.81 86 ARG A N 1
ATOM 649 C CA . ARG A 1 86 ? -3.121 -5.884 -8.877 1.00 79.81 86 ARG A CA 1
ATOM 650 C C . ARG A 1 86 ? -2.600 -6.688 -10.067 1.00 79.81 86 ARG A C 1
ATOM 652 O O . ARG A 1 86 ? -2.064 -7.772 -9.869 1.00 79.81 86 ARG A O 1
ATOM 659 N N . LYS A 1 87 ? -2.723 -6.148 -11.284 1.00 82.25 87 LYS A N 1
ATOM 660 C CA . LYS A 1 87 ? -2.227 -6.767 -12.521 1.00 82.25 87 LYS A CA 1
ATOM 661 C C . LYS A 1 87 ? -0.706 -6.828 -12.557 1.00 82.25 87 LYS A C 1
ATOM 663 O O . LYS A 1 87 ? -0.167 -7.844 -12.973 1.00 82.25 87 LYS A O 1
ATOM 668 N N . PHE A 1 88 ? -0.022 -5.779 -12.097 1.00 83.00 88 PHE A N 1
ATOM 669 C CA . PHE A 1 88 ? 1.440 -5.752 -12.046 1.00 83.00 88 PHE A CA 1
ATOM 670 C C . PHE A 1 88 ? 2.010 -6.870 -11.163 1.00 83.00 88 PHE A C 1
ATOM 672 O O . PHE A 1 88 ? 2.937 -7.558 -11.575 1.00 83.00 88 PHE A O 1
ATOM 679 N N . TYR A 1 89 ? 1.422 -7.085 -9.985 1.00 76.88 89 TYR A N 1
ATOM 680 C CA . TYR A 1 89 ? 1.860 -8.117 -9.040 1.00 76.88 89 TYR A CA 1
ATOM 681 C C . TYR A 1 89 ? 1.201 -9.485 -9.249 1.00 76.88 89 TYR A C 1
ATOM 683 O O . TYR A 1 89 ? 1.501 -10.410 -8.503 1.00 76.88 89 TYR A O 1
ATOM 691 N N . ASN A 1 90 ? 0.280 -9.616 -10.213 1.00 76.19 90 ASN A N 1
ATOM 692 C CA . ASN A 1 90 ? -0.624 -10.767 -10.332 1.00 76.19 90 ASN A CA 1
ATOM 693 C C . ASN A 1 90 ? -1.212 -11.182 -8.963 1.00 76.19 90 ASN A C 1
ATOM 695 O O . ASN A 1 90 ? -1.176 -12.344 -8.563 1.00 76.19 90 ASN A O 1
ATOM 699 N N . MET A 1 91 ? -1.658 -10.178 -8.203 1.00 69.69 91 MET A N 1
ATOM 700 C CA . MET A 1 91 ? -1.821 -10.260 -6.754 1.00 69.69 91 MET A CA 1
ATOM 701 C C . MET A 1 91 ? -3.055 -11.083 -6.360 1.00 69.69 91 MET A C 1
ATOM 703 O O . MET A 1 91 ? -4.185 -10.671 -6.648 1.00 69.69 91 MET A O 1
ATOM 707 N N . ASP A 1 92 ? -2.860 -12.181 -5.621 1.00 67.19 92 ASP A N 1
ATOM 708 C CA . ASP A 1 92 ? -3.947 -12.830 -4.885 1.00 67.19 92 ASP A CA 1
ATOM 709 C C . ASP A 1 92 ? -3.984 -12.310 -3.446 1.00 67.19 92 ASP A C 1
ATOM 711 O O . ASP A 1 92 ? -3.104 -12.564 -2.626 1.00 67.19 92 ASP A O 1
ATOM 715 N N . VAL A 1 93 ? -5.032 -11.552 -3.132 1.00 63.12 93 VAL A N 1
ATOM 716 C CA . VAL A 1 93 ? -5.168 -10.814 -1.863 1.00 63.12 93 VAL A CA 1
ATOM 717 C C . VAL A 1 93 ? -5.351 -11.750 -0.657 1.00 63.12 93 VAL A C 1
ATOM 719 O O . VAL A 1 93 ? -5.382 -11.296 0.478 1.00 63.12 93 VAL A O 1
ATOM 722 N N . SER A 1 94 ? -5.461 -13.062 -0.888 1.00 62.09 94 SER A N 1
ATOM 723 C CA . SER A 1 94 ? -5.545 -14.084 0.159 1.00 62.09 94 SER A CA 1
ATOM 724 C C . SER A 1 94 ? -4.182 -14.517 0.726 1.00 62.09 94 SER A C 1
ATOM 726 O O . SER A 1 94 ? -4.163 -15.242 1.717 1.00 62.09 94 SER A O 1
ATOM 728 N N . LYS A 1 95 ? -3.054 -14.097 0.130 1.00 65.56 95 LYS A N 1
ATOM 729 C CA . LYS A 1 95 ? -1.688 -14.437 0.576 1.00 65.56 95 LYS A CA 1
ATOM 730 C C . LYS A 1 95 ? -0.779 -13.205 0.596 1.00 65.56 95 LYS A C 1
ATOM 732 O O . LYS A 1 95 ? 0.200 -13.121 -0.140 1.00 65.56 95 LYS A O 1
ATOM 737 N N . LEU A 1 96 ? -1.142 -12.221 1.411 1.00 74.38 96 LEU A N 1
ATOM 738 C CA . LEU A 1 96 ? -0.355 -11.004 1.580 1.00 74.38 96 LEU A CA 1
ATOM 739 C C . LEU A 1 96 ? 0.166 -10.923 3.002 1.00 74.38 96 LEU A C 1
ATOM 741 O O . LEU A 1 96 ? -0.606 -11.063 3.949 1.00 74.38 96 LEU A 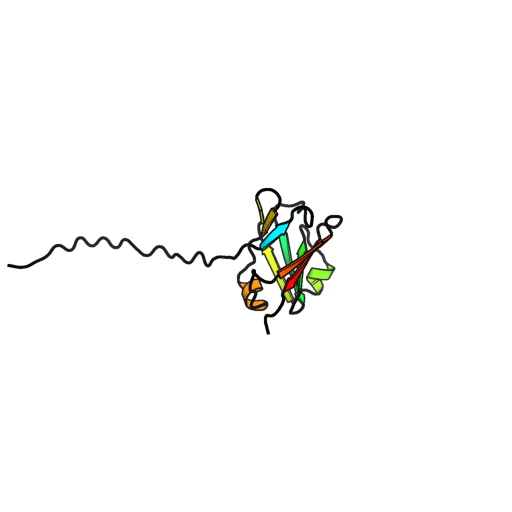O 1
ATOM 745 N N . ASP A 1 97 ? 1.461 -10.668 3.126 1.00 80.25 97 ASP A N 1
ATOM 746 C CA . ASP A 1 97 ? 2.072 -10.364 4.409 1.00 80.25 97 ASP A CA 1
ATOM 747 C C . ASP A 1 97 ? 2.131 -8.844 4.561 1.00 80.25 97 ASP A C 1
ATOM 749 O O . ASP A 1 97 ? 2.679 -8.136 3.713 1.00 80.25 97 ASP A O 1
ATOM 753 N N . VAL A 1 98 ? 1.487 -8.321 5.601 1.00 81.50 98 VAL A N 1
ATOM 754 C CA . VAL A 1 98 ? 1.378 -6.879 5.828 1.00 81.50 98 VAL A CA 1
ATOM 755 C C . VAL A 1 98 ? 2.199 -6.525 7.052 1.00 81.50 98 VAL A C 1
ATOM 757 O O . VAL A 1 98 ? 1.885 -6.934 8.166 1.00 81.50 98 VAL A O 1
ATOM 760 N N . THR A 1 99 ? 3.232 -5.717 6.842 1.00 81.69 99 THR A N 1
ATOM 761 C CA . THR A 1 99 ? 4.105 -5.225 7.908 1.00 81.69 99 THR A CA 1
ATOM 762 C C . THR A 1 99 ? 3.976 -3.715 8.012 1.00 81.69 99 THR A C 1
ATOM 764 O O . THR A 1 99 ? 4.172 -2.990 7.039 1.00 81.69 99 THR A O 1
ATOM 767 N N . GLY A 1 100 ? 3.593 -3.224 9.187 1.00 80.31 100 GLY A N 1
ATOM 768 C CA . GLY A 1 100 ? 3.389 -1.801 9.440 1.00 80.31 100 GLY A CA 1
ATOM 769 C C . GLY A 1 100 ? 4.404 -1.227 10.414 1.00 80.31 100 GLY A C 1
ATOM 770 O O . GLY A 1 100 ? 4.872 -1.912 11.320 1.00 80.31 100 GLY A O 1
ATOM 771 N N . VAL A 1 101 ? 4.728 0.048 10.224 1.00 79.19 101 VAL A N 1
ATOM 772 C CA . VAL A 1 101 ? 5.480 0.889 11.154 1.00 79.19 101 VAL A CA 1
ATOM 773 C C . VAL A 1 101 ? 4.574 2.074 11.503 1.00 79.19 101 VAL A C 1
ATOM 775 O O . VAL A 1 101 ? 4.645 3.116 10.838 1.00 79.19 101 VAL A O 1
ATOM 778 N N . PRO A 1 102 ? 3.694 1.928 12.513 1.00 73.75 102 PRO A N 1
ATOM 779 C CA . PRO A 1 102 ? 2.665 2.922 12.817 1.00 73.75 102 PRO A CA 1
ATOM 780 C C . PRO A 1 102 ? 3.262 4.280 13.195 1.00 73.75 102 PRO A C 1
ATOM 782 O O . PRO A 1 102 ? 2.736 5.304 12.782 1.00 73.75 102 PRO A O 1
ATOM 785 N N . GLU A 1 103 ? 4.414 4.301 13.874 1.00 75.81 103 GLU A N 1
ATOM 786 C CA . GLU A 1 103 ? 5.129 5.532 14.258 1.00 75.81 103 GLU A CA 1
ATOM 787 C C . GLU A 1 103 ? 5.539 6.416 13.071 1.00 75.81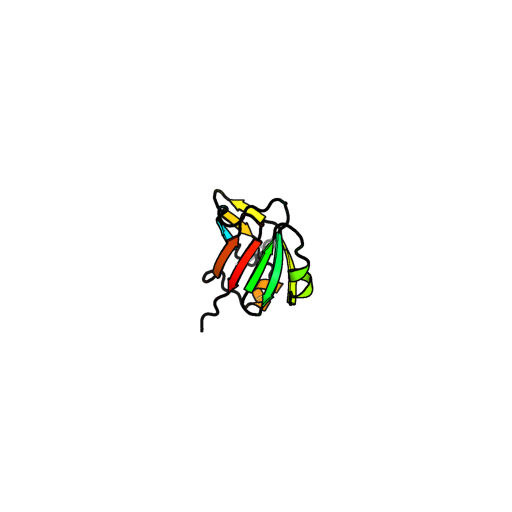 103 GLU A C 1
ATOM 789 O O . GLU A 1 103 ? 5.854 7.591 13.253 1.00 75.81 103 GLU A O 1
ATOM 794 N N . LYS A 1 104 ? 5.597 5.846 11.864 1.00 75.81 104 LYS A N 1
ATOM 795 C CA . LYS A 1 104 ? 6.020 6.550 10.651 1.00 75.81 104 LYS A CA 1
ATOM 796 C C . LYS A 1 104 ? 4.910 6.673 9.615 1.00 75.81 104 LYS A C 1
ATOM 798 O O . LYS A 1 104 ? 5.198 7.155 8.527 1.00 75.81 104 LYS A O 1
ATOM 803 N N . ASP A 1 105 ? 3.692 6.210 9.900 1.00 81.94 105 ASP A N 1
ATOM 804 C CA . ASP A 1 105 ? 2.634 6.049 8.895 1.00 81.94 105 ASP A CA 1
ATOM 805 C C . ASP A 1 105 ? 3.137 5.301 7.636 1.00 81.94 105 ASP A C 1
ATOM 807 O O . ASP A 1 105 ? 2.810 5.669 6.503 1.00 81.94 105 ASP A O 1
ATOM 811 N N . LEU A 1 106 ? 3.968 4.268 7.812 1.00 84.94 106 LEU A N 1
ATOM 812 C CA . LEU A 1 106 ? 4.503 3.469 6.705 1.00 84.94 106 LEU A CA 1
ATOM 813 C C . LEU A 1 106 ? 4.059 2.023 6.844 1.00 84.94 106 LEU A C 1
ATOM 815 O O . LEU A 1 106 ? 4.159 1.434 7.913 1.00 84.94 106 LEU A O 1
ATOM 819 N N . VAL A 1 107 ? 3.646 1.421 5.740 1.00 86.25 107 VAL A N 1
ATOM 820 C CA . VAL A 1 107 ? 3.345 -0.006 5.648 1.00 86.25 107 VAL A CA 1
ATOM 821 C C . VAL A 1 107 ? 4.058 -0.574 4.441 1.00 86.25 107 VAL A C 1
ATOM 823 O O . VAL A 1 107 ? 4.129 0.052 3.388 1.00 86.25 107 VAL A O 1
ATOM 826 N N . THR A 1 108 ? 4.585 -1.778 4.593 1.00 86.31 108 THR A N 1
ATOM 827 C CA . THR A 1 108 ? 5.116 -2.581 3.502 1.00 86.31 108 THR A CA 1
ATOM 828 C C . THR A 1 108 ? 4.290 -3.851 3.396 1.00 86.31 108 THR A C 1
ATOM 830 O O . THR A 1 108 ? 4.171 -4.622 4.346 1.00 86.31 108 THR A O 1
ATOM 833 N N . ILE A 1 109 ? 3.708 -4.062 2.225 1.00 85.25 109 ILE A N 1
ATOM 834 C CA . ILE A 1 109 ? 2.959 -5.264 1.881 1.00 85.25 109 ILE A CA 1
ATOM 835 C C . ILE A 1 109 ? 3.884 -6.127 1.034 1.00 85.25 109 ILE A C 1
ATOM 837 O O . ILE A 1 109 ? 4.365 -5.677 -0.008 1.00 85.25 109 ILE A O 1
ATOM 841 N N . ILE A 1 110 ? 4.144 -7.349 1.477 1.00 83.12 110 ILE A N 1
ATOM 842 C CA . ILE A 1 110 ? 4.882 -8.348 0.715 1.00 83.12 110 ILE A CA 1
ATOM 843 C C . ILE A 1 110 ? 3.870 -9.259 0.025 1.00 83.12 110 ILE A C 1
ATOM 845 O O . ILE A 1 110 ? 2.998 -9.860 0.655 1.00 83.12 110 ILE A O 1
ATOM 849 N N . VAL A 1 111 ? 3.975 -9.317 -1.298 1.00 76.12 111 VAL A N 1
ATOM 850 C CA . VAL A 1 111 ? 3.177 -10.182 -2.156 1.00 76.12 111 VAL A CA 1
ATOM 851 C C . VAL A 1 111 ? 3.893 -11.520 -2.269 1.00 76.12 111 VAL A C 1
ATOM 853 O O . VAL A 1 111 ? 4.975 -11.596 -2.854 1.00 76.12 111 VAL A O 1
ATOM 856 N N . ASP A 1 112 ? 3.291 -12.570 -1.714 1.00 70.75 112 ASP A N 1
ATOM 857 C CA . ASP A 1 112 ? 3.787 -13.932 -1.877 1.00 70.75 112 ASP A CA 1
ATOM 858 C C . ASP A 1 112 ? 3.277 -14.511 -3.204 1.00 70.75 112 ASP A C 1
ATOM 860 O O . ASP A 1 112 ? 2.075 -14.515 -3.490 1.00 70.75 112 ASP A O 1
ATOM 864 N N . PHE A 1 113 ? 4.196 -14.992 -4.040 1.00 60.16 113 PHE A N 1
ATOM 865 C CA . PHE A 1 113 ? 3.841 -15.680 -5.275 1.00 60.16 113 PHE A CA 1
ATOM 866 C C . PHE A 1 113 ? 3.613 -17.144 -4.931 1.00 60.16 113 PHE A C 1
ATOM 868 O O . PHE A 1 113 ? 4.566 -17.874 -4.658 1.00 60.16 113 PHE A O 1
ATOM 875 N N . ALA A 1 114 ? 2.355 -17.587 -4.967 1.00 52.56 114 ALA A N 1
ATOM 876 C CA . ALA A 1 114 ? 2.066 -19.013 -4.956 1.00 52.56 114 ALA A CA 1
ATOM 877 C C . ALA A 1 114 ? 2.775 -19.647 -6.169 1.00 52.56 114 ALA A C 1
ATOM 879 O O . ALA A 1 114 ? 2.388 -19.389 -7.309 1.00 52.56 114 ALA A O 1
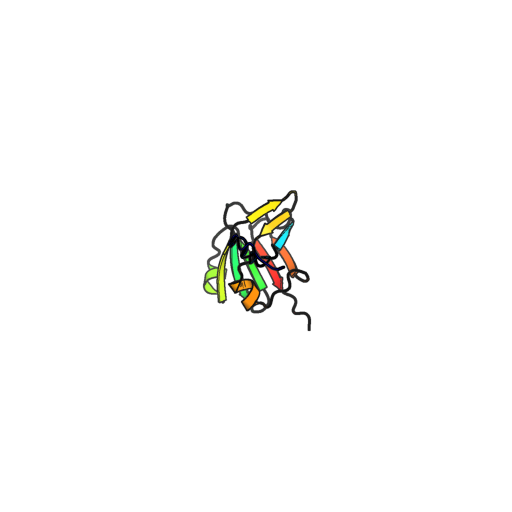ATOM 880 N N . SER A 1 115 ? 3.856 -20.385 -5.897 1.00 45.56 115 SER A N 1
ATOM 881 C CA . SER A 1 115 ? 4.595 -21.185 -6.882 1.00 45.56 115 SER A CA 1
ATOM 882 C C . SER A 1 115 ? 3.769 -22.363 -7.382 1.00 45.56 115 SER A C 1
ATOM 884 O O . SER A 1 115 ? 2.940 -22.876 -6.593 1.00 45.56 115 SER A O 1
#

Radius of gyration: 19.85 Å; chains: 1; bounding box: 67×33×47 Å

Secondary structure (DSSP, 8-state):
----------------------EEEEETTT---SSSEEEEEE-SSSEEEEESS--HHHHHH-SEEEEEEEEEETTEEEEE--HHHHHHTT--TTSEEEEEEGGGTEEEEEE----